Protein AF-A0A3B8WE23-F1 (afdb_monomer)

Foldseek 3Di:
DVVVVCVVVVVVVVVVVCCVPVNCVVVVVVVVVVVVVVVVVCCCLPPVVQVVCCVPVVDRCVVVSVLCCVQQVVQCVVVVDPVSRVVSVVVSCVVVVD

Solvent-accessible surface area (backbone atoms only — not comparable to full-atom values): 5518 Å² total; per-residue (Å²): 115,70,67,68,70,47,39,67,62,54,51,48,53,50,51,53,49,50,43,72,76,54,34,73,62,51,56,52,53,53,49,50,52,51,50,51,52,53,49,50,54,48,43,43,61,71,46,52,51,37,48,55,44,26,74,73,67,73,46,84,34,63,69,58,48,53,50,45,45,69,64,38,48,56,56,31,64,75,63,75,32,75,77,74,32,50,67,50,47,51,56,49,35,57,74,70,73,100

Sequence (98 aa):
RAVIRFAPLGIFGLVANTLADAGIGALLEYGRLLAVIVGCMLFVALVTNPLIVFLHTRQNPYPLVFACLRGSAITAFFTRSSAANIPVNLNLCDRLGL

Radius of gyration: 19.44 Å; Cα contacts (8 Å, |Δi|>4): 38; chains: 1; bounding box: 38×33×48 Å

Secondary structure (DSSP, 8-state):
-HHHHHHHHHHHHHHHHHHHHHHHHHHHHHHHHHHHHHHHHHHIIIIIHHHHHHHHH-S--HHHHHHHIIIIIHHHHHH--HHHHHHHHHHHHHHHT-

Structure (mmCIF, N/CA/C/O backbone):
data_AF-A0A3B8WE23-F1
#
_entry.id   AF-A0A3B8WE23-F1
#
loop_
_atom_site.group_PDB
_atom_site.id
_atom_site.type_symbol
_atom_site.label_atom_id
_atom_site.label_alt_id
_atom_site.label_comp_id
_atom_site.label_asym_id
_atom_site.label_entity_id
_atom_site.label_seq_id
_atom_site.pdbx_PDB_ins_code
_atom_site.Cartn_x
_atom_site.Cartn_y
_atom_site.Cartn_z
_atom_site.occupancy
_atom_site.B_iso_or_equiv
_atom_site.auth_seq_id
_atom_site.auth_comp_id
_atom_site.auth_asym_id
_atom_site.auth_atom_id
_atom_site.pdbx_PDB_model_num
ATOM 1 N N . ARG A 1 1 ? 0.453 -22.815 -17.467 1.00 62.62 1 ARG A N 1
ATOM 2 C CA . ARG A 1 1 ? 1.604 -22.779 -16.519 1.00 62.62 1 ARG A CA 1
ATOM 3 C C . ARG A 1 1 ? 2.957 -22.572 -17.216 1.00 62.62 1 ARG A C 1
ATOM 5 O O . ARG A 1 1 ? 3.750 -21.801 -16.697 1.00 62.62 1 ARG A O 1
ATOM 12 N N . ALA A 1 2 ? 3.218 -23.196 -18.375 1.00 70.25 2 ALA A N 1
ATOM 13 C CA . ALA A 1 2 ? 4.472 -23.019 -19.127 1.00 70.25 2 ALA A CA 1
ATOM 14 C C . ALA A 1 2 ? 4.728 -21.561 -19.562 1.00 70.25 2 ALA A C 1
ATOM 16 O O . ALA A 1 2 ? 5.794 -21.030 -19.285 1.00 70.25 2 ALA A O 1
ATOM 17 N N . VAL A 1 3 ? 3.722 -20.876 -20.117 1.00 74.69 3 VAL A N 1
ATOM 18 C CA . VAL A 1 3 ? 3.829 -19.467 -20.560 1.00 74.69 3 VAL A CA 1
ATOM 19 C C . VAL A 1 3 ? 4.233 -18.516 -19.421 1.00 74.69 3 VAL A C 1
ATOM 21 O O . VAL A 1 3 ? 5.098 -17.667 -19.597 1.00 74.69 3 VAL A O 1
ATOM 24 N N . ILE A 1 4 ? 3.690 -18.714 -18.213 1.00 81.00 4 ILE A N 1
ATOM 25 C CA . ILE A 1 4 ? 3.998 -17.883 -17.030 1.00 81.00 4 ILE A CA 1
ATOM 26 C C . ILE A 1 4 ? 5.460 -18.057 -16.583 1.00 81.00 4 ILE A C 1
ATOM 28 O O . ILE A 1 4 ? 6.064 -17.117 -16.081 1.00 81.00 4 ILE A O 1
ATOM 32 N N . ARG A 1 5 ? 6.064 -19.234 -16.801 1.00 77.44 5 ARG A N 1
ATOM 33 C CA . ARG A 1 5 ? 7.492 -19.461 -16.511 1.00 77.44 5 ARG A CA 1
ATOM 34 C C . ARG A 1 5 ? 8.424 -18.738 -17.483 1.00 77.44 5 ARG A C 1
ATOM 36 O O . ARG A 1 5 ? 9.536 -18.413 -17.087 1.00 77.44 5 ARG A O 1
ATOM 43 N N . PHE A 1 6 ? 7.976 -18.472 -18.710 1.00 83.00 6 PHE A N 1
ATOM 44 C CA . PHE A 1 6 ? 8.728 -17.687 -19.696 1.00 83.00 6 PHE A CA 1
ATOM 45 C C . PHE A 1 6 ? 8.456 -16.178 -19.607 1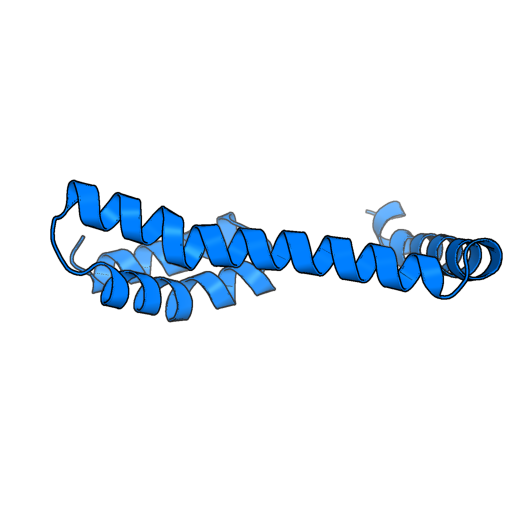.00 83.00 6 PHE A C 1
ATOM 47 O O . PHE A 1 6 ? 9.239 -15.391 -20.133 1.00 83.00 6 PHE A O 1
ATOM 54 N N . ALA A 1 7 ? 7.407 -15.759 -18.889 1.00 83.81 7 ALA A N 1
ATOM 55 C CA . ALA A 1 7 ? 7.111 -14.354 -18.615 1.00 83.81 7 ALA A CA 1
ATOM 56 C C . ALA A 1 7 ? 8.319 -13.518 -18.133 1.00 83.81 7 ALA A C 1
ATOM 58 O O . ALA A 1 7 ? 8.480 -12.423 -18.661 1.00 83.81 7 ALA A O 1
ATOM 59 N N . PRO A 1 8 ? 9.20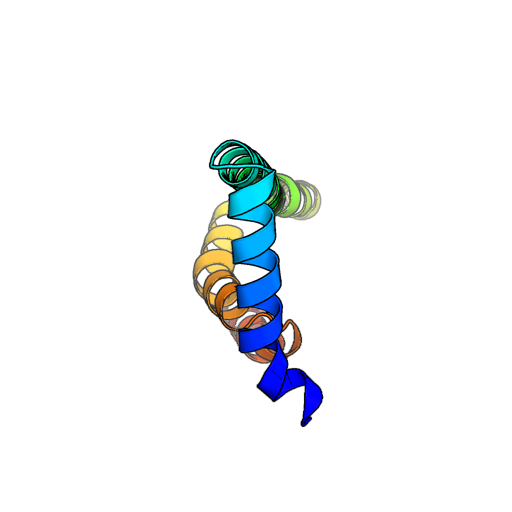3 -13.975 -17.217 1.00 82.88 8 PRO A N 1
ATOM 60 C CA . PRO A 1 8 ? 10.365 -13.178 -16.810 1.00 82.88 8 PRO A CA 1
ATOM 61 C C . PRO A 1 8 ? 11.321 -12.851 -17.967 1.00 82.88 8 PRO A C 1
ATOM 63 O O . PRO A 1 8 ? 11.820 -11.732 -18.034 1.00 82.88 8 PRO A O 1
ATOM 66 N N . LEU A 1 9 ? 11.530 -13.780 -18.907 1.00 86.12 9 LEU A N 1
ATOM 67 C CA . LEU A 1 9 ? 12.363 -13.542 -20.092 1.00 86.12 9 LEU A CA 1
ATOM 68 C C . LEU A 1 9 ? 11.682 -12.576 -21.072 1.00 86.12 9 LEU A C 1
ATOM 70 O O . LEU A 1 9 ? 12.327 -11.670 -21.594 1.00 86.12 9 LEU A O 1
ATOM 74 N N . GLY A 1 10 ? 10.370 -12.729 -21.280 1.00 83.06 10 GLY A N 1
ATOM 75 C CA . GLY A 1 10 ? 9.594 -11.835 -22.145 1.00 83.06 10 GLY A CA 1
ATOM 76 C C . GLY A 1 10 ? 9.509 -10.404 -21.608 1.00 83.06 10 GLY A C 1
ATOM 77 O O . GLY A 1 10 ? 9.722 -9.451 -22.352 1.00 83.06 10 GLY A O 1
ATOM 78 N N . ILE A 1 11 ? 9.260 -10.243 -20.304 1.00 86.50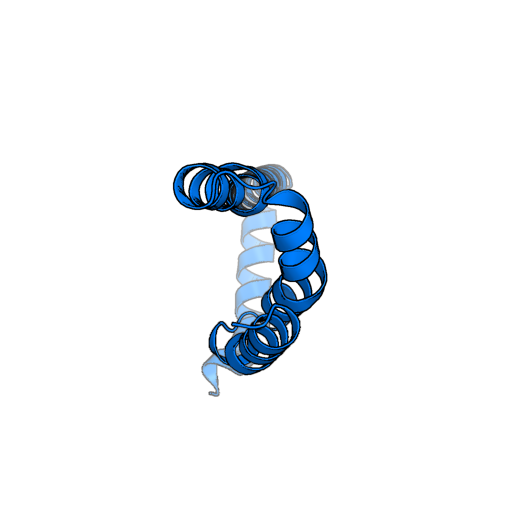 11 ILE A N 1
ATOM 79 C CA . ILE A 1 11 ? 9.210 -8.932 -19.641 1.00 86.50 11 ILE A CA 1
ATOM 80 C C . ILE A 1 11 ? 10.586 -8.265 -19.688 1.00 86.50 11 ILE A C 1
ATOM 82 O O . ILE A 1 11 ? 10.659 -7.073 -19.963 1.00 86.50 11 ILE A O 1
ATOM 86 N N . PHE A 1 12 ? 11.675 -9.014 -19.484 1.00 84.69 12 PHE A N 1
ATOM 87 C CA . PHE A 1 12 ? 13.026 -8.463 -19.599 1.00 84.69 12 PHE A CA 1
ATOM 88 C C . PHE A 1 12 ? 13.310 -7.917 -21.004 1.00 84.69 12 PHE A C 1
ATOM 90 O O . PHE A 1 12 ? 13.792 -6.796 -21.129 1.00 84.69 12 PHE A O 1
ATOM 97 N N . GLY A 1 13 ? 12.956 -8.665 -22.055 1.00 84.81 13 GLY A N 1
ATOM 98 C CA . GLY A 1 13 ? 13.108 -8.209 -23.439 1.00 84.81 13 GLY A CA 1
ATOM 99 C C . GLY A 1 13 ? 12.278 -6.962 -23.755 1.00 84.81 13 GLY A C 1
ATOM 100 O O . GLY A 1 13 ? 12.788 -6.030 -24.372 1.00 84.81 13 GLY A O 1
ATOM 101 N N . LEU A 1 14 ? 11.029 -6.909 -23.278 1.00 83.81 14 LEU A N 1
ATOM 102 C CA . LEU A 1 14 ? 10.167 -5.732 -23.419 1.00 83.81 14 LEU A CA 1
ATOM 103 C C . LEU A 1 14 ? 10.747 -4.517 -22.689 1.00 83.81 14 LEU A C 1
ATOM 105 O O . LEU A 1 14 ? 10.864 -3.454 -23.287 1.00 83.81 14 LEU A O 1
ATOM 109 N N . VAL A 1 15 ? 11.165 -4.676 -21.429 1.00 82.00 15 VAL A N 1
ATOM 110 C CA . VAL A 1 15 ? 11.745 -3.580 -20.641 1.00 82.00 15 VAL A CA 1
ATOM 111 C C . VAL A 1 15 ? 13.042 -3.086 -21.279 1.00 82.00 15 VAL A C 1
ATOM 113 O O . VAL A 1 15 ? 13.191 -1.883 -21.459 1.00 82.00 15 VAL A O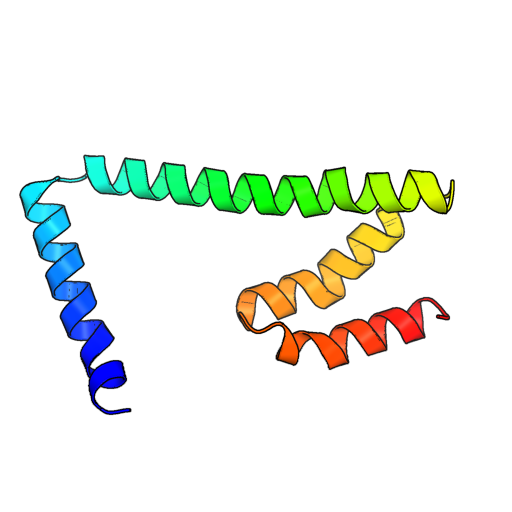 1
ATOM 116 N N . ALA A 1 16 ? 13.946 -3.982 -21.687 1.00 81.81 16 ALA A N 1
ATOM 117 C CA . ALA A 1 16 ? 15.205 -3.618 -22.337 1.00 81.81 16 ALA A CA 1
ATOM 118 C C . ALA A 1 16 ? 14.986 -2.855 -23.652 1.00 81.81 16 ALA A C 1
ATOM 120 O O . ALA A 1 16 ? 15.649 -1.848 -23.885 1.00 81.81 16 ALA A O 1
ATOM 121 N N . ASN A 1 17 ? 14.026 -3.290 -24.473 1.00 79.94 17 ASN A N 1
ATOM 122 C CA . ASN A 1 17 ? 13.663 -2.600 -25.709 1.00 79.94 17 ASN A CA 1
ATOM 123 C C . ASN A 1 17 ? 13.062 -1.212 -25.413 1.00 79.94 17 ASN A C 1
ATOM 125 O O . ASN A 1 17 ? 13.547 -0.212 -25.929 1.00 79.94 17 ASN A O 1
ATOM 129 N N . THR A 1 18 ? 12.114 -1.112 -24.472 1.00 77.56 18 THR A N 1
ATOM 130 C CA . THR A 1 18 ? 11.548 0.191 -24.075 1.00 77.56 18 THR A CA 1
ATOM 131 C C . THR A 1 18 ? 12.587 1.143 -23.480 1.00 77.56 18 THR A C 1
ATOM 133 O O . THR A 1 18 ? 12.490 2.349 -23.680 1.00 77.56 18 THR A O 1
ATOM 136 N N . LEU A 1 19 ? 13.601 0.627 -22.777 1.00 77.50 19 LEU A N 1
ATOM 137 C CA . LEU A 1 19 ? 14.704 1.437 -22.260 1.00 77.50 19 LEU A CA 1
ATOM 138 C C . LEU A 1 19 ? 15.639 1.909 -23.380 1.00 77.50 19 LEU A C 1
ATOM 140 O O . LEU A 1 19 ? 16.185 3.004 -23.279 1.00 77.50 19 LEU A O 1
ATOM 144 N N . ALA A 1 20 ? 15.822 1.094 -24.423 1.00 77.56 20 ALA A N 1
ATOM 145 C CA . ALA A 1 20 ? 16.625 1.435 -25.592 1.00 77.56 20 ALA A CA 1
ATOM 146 C C . ALA A 1 20 ? 15.942 2.497 -26.473 1.00 77.56 20 ALA A C 1
ATOM 148 O O . ALA A 1 20 ? 16.608 3.439 -26.892 1.00 77.56 20 ALA A O 1
ATOM 149 N N . ASP A 1 21 ? 14.627 2.383 -26.689 1.00 73.50 21 ASP A N 1
ATOM 150 C CA . ASP A 1 21 ? 13.861 3.297 -27.549 1.00 73.50 21 ASP A CA 1
ATOM 151 C C . ASP A 1 21 ? 13.438 4.592 -26.833 1.00 73.50 21 ASP A C 1
ATOM 153 O O . ASP A 1 21 ? 13.531 5.678 -27.403 1.00 73.50 21 ASP A O 1
ATOM 157 N N . ALA A 1 22 ? 12.969 4.506 -25.581 1.00 71.62 22 ALA A N 1
ATOM 158 C CA . ALA A 1 22 ? 12.399 5.646 -24.849 1.00 71.62 22 ALA A CA 1
ATOM 159 C C . ALA A 1 22 ? 13.345 6.250 -23.788 1.00 71.62 22 ALA A C 1
ATOM 161 O O . ALA A 1 22 ? 13.056 7.306 -23.216 1.00 71.62 22 ALA A O 1
ATOM 162 N N . GLY A 1 23 ? 14.485 5.605 -23.518 1.00 73.12 23 GLY A N 1
ATOM 163 C CA . GLY A 1 23 ? 15.493 6.079 -22.570 1.00 73.12 23 GLY A CA 1
ATOM 164 C C . GLY A 1 23 ? 15.014 6.151 -21.111 1.00 73.12 23 GLY A C 1
ATOM 165 O O . GLY A 1 23 ? 13.962 5.642 -20.724 1.00 73.12 23 GLY A O 1
ATOM 166 N N . ILE A 1 24 ? 15.799 6.831 -20.266 1.00 73.69 24 ILE A N 1
ATOM 167 C CA . ILE A 1 24 ? 15.522 7.000 -18.822 1.00 73.69 24 ILE A CA 1
ATOM 168 C C . ILE A 1 24 ? 14.232 7.813 -18.572 1.00 73.69 24 ILE A C 1
ATOM 170 O O . ILE A 1 24 ? 13.619 7.694 -17.510 1.00 73.69 24 ILE A O 1
ATOM 174 N N . GLY A 1 25 ? 13.771 8.596 -19.555 1.00 72.44 25 GLY A N 1
ATOM 175 C CA . GLY A 1 25 ? 12.533 9.378 -19.466 1.00 72.44 25 GLY A CA 1
ATOM 176 C C . GLY A 1 25 ? 11.286 8.517 -19.238 1.00 72.44 25 GLY A C 1
ATOM 177 O O . GLY A 1 25 ? 10.449 8.865 -18.407 1.00 72.44 25 GLY A O 1
ATOM 178 N N . ALA A 1 26 ? 11.203 7.345 -19.875 1.00 74.06 26 ALA A N 1
ATOM 179 C CA . ALA A 1 26 ? 10.106 6.404 -19.642 1.00 74.06 26 ALA A CA 1
ATOM 180 C C . ALA A 1 26 ? 10.087 5.882 -18.197 1.00 74.06 26 ALA A C 1
ATOM 182 O O . ALA A 1 26 ? 9.025 5.719 -17.599 1.00 74.06 26 ALA A O 1
ATOM 183 N N . LEU A 1 27 ? 11.262 5.676 -17.595 1.00 76.56 27 LEU A N 1
ATOM 184 C CA . LEU A 1 27 ? 11.373 5.239 -16.203 1.00 76.56 27 LEU A CA 1
ATOM 185 C C . LEU A 1 27 ? 10.811 6.293 -15.234 1.00 76.56 27 LEU A C 1
ATOM 187 O O . LEU A 1 27 ? 10.188 5.941 -14.230 1.00 76.56 27 LEU A O 1
ATOM 191 N N . LEU A 1 28 ? 10.981 7.579 -15.559 1.00 81.06 28 LEU A N 1
ATOM 192 C CA . LEU A 1 28 ? 10.411 8.686 -14.793 1.00 81.06 28 LEU A CA 1
ATOM 193 C C . LEU A 1 28 ? 8.876 8.707 -14.882 1.00 81.06 28 LEU A C 1
ATOM 195 O O . LEU A 1 28 ? 8.210 8.896 -13.863 1.00 81.06 28 LEU A O 1
ATOM 199 N N . GLU A 1 29 ? 8.302 8.463 -16.064 1.00 80.69 29 GLU A N 1
ATOM 200 C CA . GLU A 1 29 ? 6.845 8.350 -16.217 1.00 80.69 29 GLU A CA 1
ATOM 201 C C . GLU A 1 29 ? 6.268 7.162 -15.442 1.00 80.69 29 GLU A C 1
ATOM 203 O O . GLU A 1 29 ? 5.274 7.323 -14.729 1.00 80.69 29 GLU A O 1
ATOM 208 N N . TYR A 1 30 ? 6.921 5.996 -15.494 1.00 83.88 30 TYR A N 1
ATOM 209 C CA . TYR A 1 30 ? 6.544 4.848 -14.664 1.00 83.88 30 TYR A CA 1
ATOM 210 C C . TYR A 1 30 ? 6.620 5.176 -13.170 1.00 83.88 30 TYR A C 1
ATOM 212 O O . TYR A 1 30 ? 5.713 4.825 -12.414 1.00 83.88 30 TYR A O 1
ATOM 220 N N . GLY A 1 31 ? 7.661 5.898 -12.746 1.00 85.75 31 GLY A N 1
ATOM 221 C CA . GLY A 1 31 ? 7.793 6.395 -11.378 1.00 85.75 31 GLY A CA 1
ATOM 222 C C . GLY A 1 31 ? 6.636 7.310 -10.974 1.00 85.75 31 GLY A C 1
ATOM 223 O O . GLY A 1 31 ? 6.073 7.145 -9.891 1.00 85.75 31 GLY A O 1
ATOM 224 N N . ARG A 1 32 ? 6.212 8.223 -11.858 1.00 88.19 32 ARG A N 1
ATOM 225 C CA . ARG A 1 32 ? 5.052 9.096 -11.620 1.00 88.19 32 ARG A CA 1
ATOM 226 C C . ARG A 1 32 ? 3.762 8.292 -11.489 1.00 88.19 32 ARG A C 1
ATOM 228 O O . ARG A 1 32 ? 2.974 8.553 -10.586 1.00 88.19 32 ARG A O 1
ATOM 235 N N . LEU A 1 33 ? 3.557 7.305 -12.356 1.00 89.12 33 LEU A N 1
ATOM 236 C CA . LEU A 1 33 ? 2.402 6.410 -12.303 1.00 89.12 33 LEU A CA 1
ATOM 237 C C . LEU A 1 33 ? 2.350 5.644 -10.976 1.00 89.12 33 LEU A C 1
ATOM 239 O O . LEU A 1 33 ? 1.318 5.641 -10.305 1.00 89.12 33 LEU A O 1
ATOM 243 N N . LEU A 1 34 ? 3.476 5.066 -10.553 1.00 89.25 34 LEU A N 1
ATOM 244 C CA . LEU A 1 34 ? 3.595 4.397 -9.258 1.00 89.25 34 LEU A CA 1
ATOM 245 C C . LEU A 1 34 ? 3.311 5.351 -8.095 1.00 89.25 34 LEU A C 1
ATOM 247 O O . LEU A 1 34 ? 2.559 4.994 -7.190 1.00 89.25 34 LEU A O 1
ATOM 251 N N . ALA A 1 35 ? 3.853 6.568 -8.135 1.00 90.00 35 ALA A N 1
ATOM 252 C CA . ALA A 1 35 ? 3.615 7.576 -7.108 1.00 90.00 35 ALA A CA 1
ATOM 253 C C . ALA A 1 35 ? 2.129 7.956 -7.005 1.00 90.00 35 ALA A C 1
ATOM 255 O O . ALA A 1 35 ? 1.603 8.053 -5.899 1.00 90.00 35 ALA A O 1
ATOM 256 N N . VAL A 1 36 ? 1.430 8.107 -8.135 1.00 93.88 36 VAL A N 1
ATOM 257 C CA . VAL A 1 36 ? -0.016 8.385 -8.160 1.00 93.88 36 VAL A CA 1
ATOM 258 C C . VAL A 1 36 ? -0.811 7.217 -7.579 1.00 93.88 36 VAL A C 1
ATOM 260 O O . VAL A 1 36 ? -1.711 7.437 -6.771 1.00 93.88 36 VAL A O 1
ATOM 263 N N . ILE A 1 37 ? -0.472 5.978 -7.943 1.00 90.44 37 ILE A N 1
ATOM 264 C CA . ILE A 1 37 ? -1.159 4.781 -7.437 1.00 90.44 37 ILE A CA 1
ATOM 265 C C . ILE A 1 37 ? -0.980 4.661 -5.922 1.00 90.44 37 ILE A C 1
ATOM 267 O O . ILE A 1 37 ? -1.965 4.537 -5.194 1.00 90.44 37 ILE A O 1
ATOM 271 N N . VAL A 1 38 ? 0.261 4.740 -5.436 1.00 89.19 38 VAL A N 1
ATOM 272 C CA . VAL A 1 38 ? 0.563 4.657 -4.000 1.00 89.19 38 VAL A CA 1
ATOM 273 C C . VAL A 1 38 ? -0.066 5.831 -3.249 1.00 89.19 38 VAL A C 1
ATOM 275 O O . VAL A 1 38 ? -0.667 5.629 -2.196 1.00 89.19 38 VA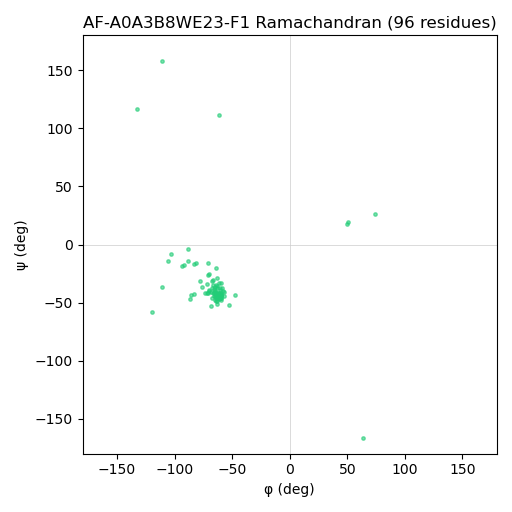L A O 1
ATOM 278 N N . GLY A 1 39 ? -0.000 7.041 -3.807 1.00 91.75 39 GLY A N 1
ATOM 279 C CA . GLY A 1 39 ? -0.634 8.229 -3.238 1.00 91.75 39 GLY A CA 1
ATOM 280 C C . GLY A 1 39 ? -2.150 8.079 -3.112 1.00 91.75 39 GLY A C 1
ATOM 281 O O . GLY A 1 39 ? -2.708 8.375 -2.059 1.00 91.75 39 GLY A O 1
ATOM 282 N N . CYS A 1 40 ? -2.813 7.542 -4.137 1.00 89.31 40 CYS A N 1
ATOM 283 C CA . CYS A 1 40 ? -4.246 7.261 -4.108 1.00 89.31 40 CYS A CA 1
ATOM 284 C C . CYS A 1 40 ? -4.595 6.198 -3.053 1.00 89.31 40 CYS A C 1
ATOM 286 O O . CYS A 1 40 ? -5.519 6.392 -2.264 1.00 89.31 40 CYS A O 1
ATOM 288 N N . MET A 1 41 ? -3.816 5.113 -2.966 1.00 85.56 41 MET A N 1
ATOM 289 C CA . MET A 1 41 ? -4.006 4.077 -1.942 1.00 85.56 41 MET A CA 1
ATOM 290 C C . MET A 1 41 ? -3.877 4.642 -0.521 1.00 85.56 41 MET A C 1
ATOM 292 O O . MET A 1 41 ? -4.704 4.335 0.338 1.00 85.56 41 MET A O 1
ATOM 296 N N . LEU A 1 42 ? -2.879 5.497 -0.277 1.00 86.00 42 LEU A N 1
ATOM 297 C CA . LEU A 1 42 ? -2.695 6.169 1.010 1.00 86.00 42 LEU A CA 1
ATOM 298 C C . LEU A 1 42 ? -3.831 7.147 1.311 1.00 86.00 42 LEU A C 1
ATOM 300 O O . LEU A 1 42 ? -4.325 7.172 2.436 1.00 86.00 42 LEU A O 1
ATOM 304 N N . PHE A 1 43 ? -4.277 7.916 0.318 1.00 88.06 43 PHE A N 1
ATOM 305 C CA . PHE A 1 43 ? -5.383 8.855 0.478 1.00 88.06 43 PHE A CA 1
ATOM 306 C C . PHE A 1 43 ? -6.682 8.137 0.858 1.00 88.06 43 PHE A C 1
ATOM 308 O O . PHE A 1 43 ? -7.346 8.516 1.820 1.00 88.06 43 PHE A O 1
ATOM 315 N N . VAL A 1 44 ? -7.017 7.043 0.173 1.00 85.06 44 VAL A N 1
ATOM 316 C CA . VAL A 1 44 ? -8.204 6.247 0.509 1.00 85.06 44 VAL A CA 1
ATOM 317 C C . VAL A 1 44 ? -8.078 5.642 1.910 1.00 85.06 44 VAL A C 1
ATOM 319 O O . VAL A 1 44 ? -9.018 5.721 2.702 1.00 85.06 44 VAL A O 1
ATOM 322 N N . ALA A 1 45 ? -6.911 5.088 2.250 1.00 80.81 45 ALA A N 1
ATOM 323 C CA . ALA A 1 45 ? -6.688 4.443 3.540 1.00 80.81 45 ALA A CA 1
ATOM 324 C C . ALA A 1 45 ? -6.708 5.418 4.731 1.00 80.81 45 ALA A C 1
ATOM 326 O O . ALA A 1 45 ? -7.206 5.056 5.795 1.00 80.81 45 ALA A O 1
ATOM 327 N N . LEU A 1 46 ? -6.172 6.632 4.566 1.00 80.75 46 LEU A N 1
ATOM 328 C CA . LEU A 1 46 ? -5.953 7.597 5.652 1.00 80.75 46 LEU A CA 1
ATOM 329 C C . LEU A 1 46 ? -6.932 8.775 5.662 1.00 80.75 46 LE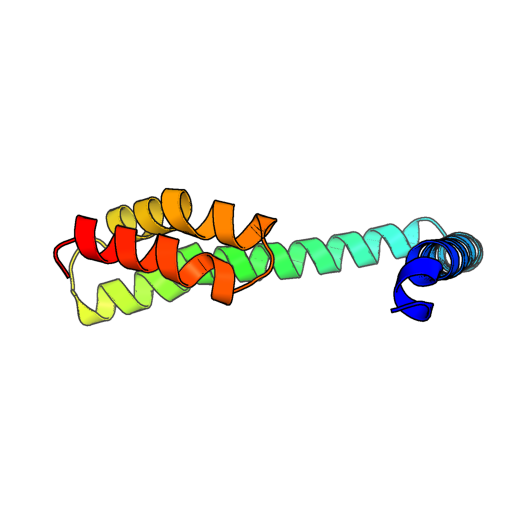U A C 1
ATOM 331 O O . LEU A 1 46 ? -7.000 9.483 6.663 1.00 80.75 46 LEU A O 1
ATOM 335 N N . VAL A 1 47 ? -7.685 9.000 4.585 1.00 83.56 47 VAL A N 1
ATOM 336 C CA . VAL A 1 47 ? -8.653 10.103 4.490 1.00 83.56 47 VAL A CA 1
ATOM 337 C C . VAL A 1 47 ? -10.054 9.560 4.269 1.00 83.56 47 VAL A C 1
ATOM 339 O O . VAL A 1 47 ? -10.928 9.783 5.100 1.00 83.56 47 VAL A O 1
ATOM 342 N N . THR A 1 48 ? -10.279 8.795 3.199 1.00 85.19 48 THR A N 1
ATOM 343 C CA . THR A 1 48 ? -11.630 8.339 2.838 1.00 85.19 48 THR A CA 1
ATOM 344 C C . THR A 1 48 ? -12.198 7.336 3.844 1.00 85.19 48 THR A C 1
ATOM 346 O O . THR A 1 48 ? -13.281 7.563 4.381 1.00 85.19 48 THR A O 1
ATOM 349 N N . ASN A 1 49 ? -11.471 6.258 4.154 1.00 81.94 49 ASN A N 1
ATOM 350 C CA . ASN A 1 49 ? -11.946 5.227 5.084 1.00 81.94 49 ASN A CA 1
ATOM 351 C C . ASN A 1 49 ? -12.193 5.775 6.504 1.00 81.94 49 ASN A C 1
ATOM 353 O O . ASN A 1 49 ? -13.267 5.520 7.052 1.00 81.94 49 ASN A O 1
ATOM 357 N N . PRO A 1 50 ? -11.280 6.566 7.104 1.00 78.25 50 PRO A N 1
ATOM 358 C CA . PRO A 1 50 ? -11.518 7.155 8.419 1.00 78.25 50 PRO A CA 1
ATOM 359 C C . PRO A 1 50 ? -12.674 8.156 8.410 1.00 78.25 50 PRO A C 1
ATOM 361 O O . PRO A 1 50 ? -13.432 8.197 9.373 1.00 78.25 50 PRO A O 1
ATOM 364 N N . LEU A 1 51 ? -12.845 8.932 7.331 1.00 83.00 51 LEU A N 1
ATOM 365 C CA . LEU A 1 51 ? -13.948 9.887 7.202 1.00 83.00 51 LEU A CA 1
ATOM 366 C C . LEU A 1 51 ? -15.307 9.177 7.198 1.00 83.00 51 LEU A C 1
ATOM 368 O O . LEU A 1 51 ? -16.210 9.599 7.914 1.00 83.00 51 LEU A O 1
ATOM 372 N N . ILE A 1 52 ? -15.442 8.078 6.451 1.00 81.94 52 ILE A N 1
ATOM 373 C CA . ILE A 1 52 ? -16.676 7.275 6.417 1.00 81.94 52 ILE A CA 1
ATOM 374 C C . ILE A 1 52 ? -16.997 6.722 7.812 1.00 81.94 52 ILE A C 1
ATOM 376 O O . ILE A 1 52 ? -18.131 6.838 8.280 1.00 81.94 52 ILE A O 1
ATOM 380 N N . VAL A 1 53 ? -15.995 6.172 8.506 1.00 79.81 53 VAL A N 1
ATOM 381 C CA . VAL A 1 53 ? -16.164 5.649 9.872 1.00 79.81 53 VAL A CA 1
ATOM 382 C C . VAL A 1 53 ? -16.518 6.771 10.851 1.00 79.81 53 VAL A C 1
ATOM 384 O O . VAL A 1 53 ? -17.403 6.601 11.684 1.00 79.81 53 VAL A O 1
ATOM 387 N N . PHE A 1 54 ? -15.889 7.942 10.740 1.00 78.06 54 PHE A N 1
ATOM 388 C CA . PHE A 1 54 ? -16.197 9.087 11.596 1.00 78.06 54 PHE A CA 1
ATOM 389 C C . PHE A 1 54 ? -17.626 9.599 11.393 1.00 78.06 54 PHE A C 1
ATOM 391 O O . PHE A 1 54 ? -18.311 9.901 12.369 1.00 78.06 54 PHE A O 1
ATOM 398 N N . LEU A 1 55 ? -18.099 9.664 10.145 1.00 80.75 55 LEU A N 1
ATOM 399 C CA . LEU A 1 55 ? -19.457 10.110 9.826 1.00 80.75 55 LEU A CA 1
ATOM 400 C C . LEU A 1 55 ? -20.527 9.177 10.412 1.00 80.75 55 LEU A C 1
ATOM 402 O O . LEU A 1 55 ? -21.553 9.665 10.885 1.00 80.75 55 LEU A O 1
ATOM 406 N N . HIS A 1 56 ? -20.283 7.863 10.422 1.00 77.06 56 HIS A N 1
ATOM 407 C CA . HIS A 1 56 ? -21.235 6.883 10.951 1.00 77.06 56 HIS A CA 1
ATOM 408 C C . HIS A 1 56 ? -21.128 6.661 12.461 1.00 77.06 56 HIS A C 1
ATOM 410 O O . HIS A 1 56 ? -22.151 6.606 13.141 1.00 77.06 56 HIS A O 1
ATOM 416 N N . THR A 1 57 ? -19.916 6.554 13.002 1.00 76.81 57 THR A N 1
ATOM 417 C CA . THR A 1 57 ? -19.702 6.177 14.407 1.00 76.81 57 THR A CA 1
ATOM 418 C C . THR A 1 57 ? -19.575 7.402 15.320 1.00 76.81 57 THR A C 1
ATOM 420 O O . THR A 1 57 ? -19.727 7.273 16.531 1.00 76.81 57 THR A O 1
ATOM 423 N N . ARG A 1 58 ? -19.295 8.601 14.774 1.00 73.19 58 ARG A N 1
ATOM 424 C CA . ARG A 1 58 ? -18.983 9.850 15.514 1.00 73.19 58 ARG A CA 1
ATOM 425 C C . ARG A 1 58 ? -17.904 9.707 16.598 1.00 73.19 58 ARG A C 1
ATOM 427 O O . ARG A 1 58 ? -17.763 10.564 17.466 1.00 73.19 58 ARG A O 1
ATOM 434 N N . GLN A 1 59 ? -17.126 8.635 16.539 1.00 67.25 59 GLN A N 1
ATOM 435 C CA . GLN A 1 59 ? -16.009 8.340 17.428 1.00 67.25 59 GLN A CA 1
ATOM 436 C C . GLN A 1 59 ? -14.703 8.455 16.650 1.00 67.25 59 GLN A C 1
ATOM 438 O O . GLN A 1 59 ? -14.696 8.357 15.425 1.00 67.25 59 GLN A O 1
ATOM 443 N N . ASN A 1 60 ? -13.596 8.666 17.361 1.00 71.44 60 ASN A N 1
ATOM 444 C CA . ASN A 1 60 ? -12.281 8.838 16.755 1.00 71.44 60 ASN A CA 1
ATOM 445 C C . ASN A 1 60 ? -11.868 7.571 15.956 1.00 71.44 60 ASN A C 1
ATOM 447 O O . ASN A 1 60 ? -11.600 6.541 16.576 1.00 71.44 60 ASN A O 1
ATOM 451 N N . PRO A 1 61 ? -11.791 7.622 14.608 1.00 69.56 61 PRO A N 1
ATOM 452 C CA . PRO A 1 61 ? -11.544 6.455 13.753 1.00 69.56 61 PRO A CA 1
ATOM 453 C C . PRO A 1 61 ? -10.051 6.115 13.629 1.00 69.56 61 PRO A C 1
ATOM 455 O O . PRO A 1 61 ? -9.695 5.016 13.208 1.00 69.56 61 PRO A O 1
ATOM 458 N N . TYR A 1 62 ? -9.161 7.047 13.984 1.00 69.50 62 TYR A N 1
ATOM 459 C CA . TYR A 1 62 ? -7.715 6.888 13.851 1.00 69.50 62 TYR A CA 1
ATOM 460 C C . TYR A 1 62 ? -7.140 5.666 14.590 1.00 69.50 62 TYR A C 1
ATOM 462 O O . TYR A 1 62 ? -6.356 4.949 13.966 1.00 69.50 62 TYR A O 1
ATOM 470 N N . PRO A 1 63 ? -7.512 5.340 15.847 1.00 69.31 63 PRO A N 1
ATOM 471 C CA . PRO A 1 63 ? -7.033 4.118 16.503 1.00 69.31 63 PRO A CA 1
ATOM 472 C C . PRO A 1 63 ? -7.403 2.835 15.741 1.00 69.31 63 PRO A C 1
ATOM 474 O O . PRO A 1 63 ? -6.575 1.929 15.640 1.00 69.31 63 PRO A O 1
ATOM 477 N N . LEU A 1 64 ? -8.597 2.781 15.140 1.00 67.12 64 LEU A N 1
ATOM 478 C CA . LEU A 1 64 ? -9.040 1.651 14.319 1.00 67.12 64 LEU A CA 1
ATOM 479 C C . LEU A 1 64 ? -8.218 1.551 13.030 1.00 67.12 64 LEU A C 1
ATOM 481 O O . LEU A 1 64 ? -7.727 0.489 12.667 1.00 67.12 64 LEU A O 1
ATOM 485 N N . VAL A 1 65 ? -8.017 2.684 12.361 1.00 71.31 65 VAL A N 1
ATOM 486 C CA . VAL A 1 65 ? -7.278 2.776 11.097 1.00 71.31 65 VAL A CA 1
ATOM 487 C C . VAL A 1 65 ? -5.825 2.357 11.296 1.00 71.31 65 VAL A C 1
ATOM 489 O O . VAL A 1 65 ? -5.320 1.558 10.513 1.00 71.31 65 VAL A O 1
ATOM 492 N N . PHE A 1 66 ? -5.173 2.795 12.377 1.00 71.06 66 PHE A N 1
ATOM 493 C CA . PHE A 1 66 ? -3.818 2.353 12.716 1.00 71.06 66 PHE A CA 1
ATOM 494 C C . PHE A 1 66 ? -3.749 0.862 13.071 1.00 71.06 66 PHE A C 1
ATOM 496 O O . PHE A 1 66 ? -2.796 0.194 12.664 1.00 71.06 66 PHE A O 1
ATOM 503 N N . ALA A 1 67 ? -4.746 0.317 13.775 1.00 69.94 67 ALA A N 1
ATOM 504 C CA . ALA A 1 67 ? -4.820 -1.118 14.055 1.00 69.94 67 ALA A CA 1
ATOM 505 C C . ALA A 1 67 ? -4.974 -1.943 12.761 1.00 69.94 67 ALA A C 1
ATOM 507 O O . ALA A 1 67 ? -4.215 -2.891 12.543 1.00 69.94 67 ALA A O 1
ATOM 508 N N . CYS A 1 68 ? -5.872 -1.533 11.861 1.00 70.06 68 CYS A N 1
ATOM 509 C CA . CYS A 1 68 ? -6.075 -2.155 10.550 1.00 70.06 68 CYS A CA 1
ATOM 510 C C . CYS A 1 68 ? -4.827 -2.050 9.661 1.00 70.06 68 CYS A C 1
ATOM 512 O O . CYS A 1 68 ? -4.422 -3.035 9.039 1.00 70.06 68 CYS A O 1
ATOM 514 N N . LEU A 1 69 ? -4.179 -0.879 9.622 1.00 71.50 69 LEU A N 1
ATOM 515 C CA . LEU A 1 69 ? -2.946 -0.673 8.860 1.00 71.50 69 LEU A CA 1
ATOM 516 C C . LEU A 1 69 ? -1.815 -1.579 9.357 1.00 71.50 69 LEU A C 1
ATOM 518 O O . LEU A 1 69 ? -1.097 -2.167 8.550 1.00 71.50 69 LEU A O 1
ATOM 522 N N . ARG A 1 70 ? -1.670 -1.725 10.677 1.00 67.12 70 ARG A N 1
ATOM 523 C CA . ARG A 1 70 ? -0.586 -2.512 11.273 1.00 67.12 70 ARG A CA 1
ATOM 524 C C . ARG A 1 70 ? -0.819 -4.021 11.166 1.00 67.12 70 ARG A C 1
ATOM 526 O O . ARG A 1 70 ? 0.142 -4.755 10.961 1.00 67.12 70 ARG A O 1
ATOM 533 N N . GLY A 1 71 ? -2.065 -4.477 11.300 1.00 66.06 71 GLY A N 1
ATOM 534 C CA . GLY A 1 71 ? -2.411 -5.901 11.267 1.00 66.06 71 GLY A CA 1
ATOM 535 C C . GLY A 1 71 ? -2.650 -6.456 9.861 1.00 66.06 71 GLY A C 1
ATOM 536 O O . GLY A 1 71 ? -2.121 -7.510 9.513 1.00 66.06 71 GLY A O 1
ATOM 537 N N . SER A 1 72 ? -3.427 -5.743 9.042 1.00 68.81 72 SER A N 1
ATOM 538 C CA . SER A 1 72 ? -3.978 -6.259 7.782 1.00 68.81 72 SER A CA 1
ATOM 539 C C . SER A 1 72 ? -3.368 -5.610 6.536 1.00 68.81 72 SER A C 1
ATOM 541 O O . SER A 1 72 ? -3.128 -6.295 5.545 1.00 68.81 72 SER A O 1
ATOM 543 N N . ALA A 1 73 ? -3.053 -4.310 6.559 1.00 69.44 73 ALA A N 1
ATOM 544 C CA . ALA A 1 73 ? -2.572 -3.647 5.342 1.00 69.44 73 ALA A CA 1
ATOM 545 C C . ALA A 1 73 ? -1.183 -4.140 4.907 1.00 69.44 73 ALA A C 1
ATOM 547 O O . ALA A 1 73 ? -0.961 -4.375 3.720 1.00 69.44 73 ALA A O 1
ATOM 548 N N . ILE A 1 74 ? -0.261 -4.352 5.854 1.00 70.31 74 ILE A N 1
ATOM 549 C CA . ILE A 1 74 ? 1.090 -4.852 5.546 1.00 70.31 74 ILE A CA 1
ATOM 550 C C . ILE A 1 74 ? 1.014 -6.269 4.962 1.00 70.31 74 ILE A C 1
ATOM 552 O O . ILE A 1 74 ? 1.590 -6.548 3.911 1.00 70.31 74 ILE A O 1
ATOM 556 N N . THR A 1 75 ? 0.267 -7.163 5.607 1.00 71.00 75 THR A N 1
ATOM 557 C CA . THR A 1 75 ? 0.109 -8.556 5.167 1.00 71.00 75 THR A CA 1
ATOM 558 C C . THR A 1 75 ? -0.579 -8.644 3.805 1.00 71.00 75 THR A C 1
ATOM 560 O O . THR A 1 75 ? -0.078 -9.354 2.930 1.00 71.00 75 THR A O 1
ATOM 563 N N . ALA A 1 76 ? -1.644 -7.873 3.569 1.00 71.88 76 ALA A N 1
ATOM 564 C CA . ALA A 1 76 ? -2.349 -7.812 2.287 1.00 71.88 76 ALA A CA 1
ATOM 565 C C . ALA A 1 76 ? -1.487 -7.245 1.145 1.00 71.88 76 ALA A C 1
ATOM 567 O O . ALA A 1 76 ? -1.535 -7.749 0.020 1.00 71.88 76 ALA A O 1
ATOM 568 N N . PHE A 1 77 ? -0.667 -6.228 1.426 1.00 72.12 77 PHE A N 1
ATOM 569 C CA . PHE A 1 77 ? 0.204 -5.615 0.425 1.00 72.12 77 PHE A CA 1
ATOM 570 C C . PHE A 1 77 ? 1.245 -6.607 -0.110 1.00 72.12 77 PHE A C 1
ATOM 572 O O . PHE A 1 77 ? 1.439 -6.718 -1.322 1.00 72.12 77 PHE A O 1
ATOM 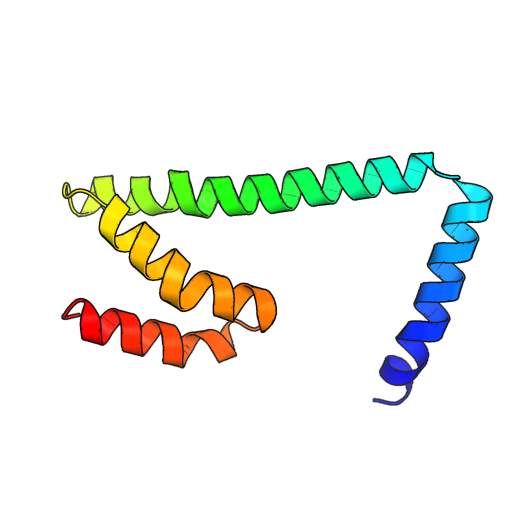579 N N . PHE A 1 78 ? 1.872 -7.384 0.779 1.00 69.62 78 PHE A N 1
ATOM 580 C CA . PHE A 1 78 ? 2.880 -8.369 0.380 1.00 69.62 78 PHE A CA 1
ATOM 581 C C . PHE A 1 78 ? 2.285 -9.648 -0.213 1.00 69.62 78 PHE A C 1
ATOM 583 O O . PHE A 1 78 ? 2.889 -10.239 -1.107 1.00 69.62 78 PHE A O 1
ATOM 590 N N . THR A 1 79 ? 1.097 -10.068 0.228 1.00 72.31 79 THR A N 1
ATOM 591 C CA . THR A 1 79 ? 0.443 -11.269 -0.324 1.00 72.31 79 THR A CA 1
ATOM 592 C C . THR A 1 79 ? -0.301 -11.016 -1.634 1.00 72.31 79 THR A C 1
ATOM 594 O O . THR A 1 79 ? -0.607 -11.982 -2.334 1.00 72.31 79 THR A O 1
ATOM 597 N N . ARG A 1 80 ? -0.584 -9.753 -2.001 1.00 69.38 80 ARG A N 1
ATOM 598 C CA . ARG A 1 80 ? -1.315 -9.350 -3.226 1.00 69.38 80 ARG A CA 1
ATOM 599 C C . ARG A 1 80 ? -2.647 -10.087 -3.441 1.00 69.38 80 ARG A C 1
ATOM 601 O O . ARG A 1 80 ? -3.161 -10.128 -4.556 1.00 69.38 80 ARG A O 1
ATOM 608 N N . SER A 1 81 ? -3.212 -10.676 -2.388 1.00 67.62 81 SER A N 1
ATOM 609 C CA . SER A 1 81 ? -4.410 -11.506 -2.454 1.00 67.62 81 SER A CA 1
ATOM 610 C C . SER A 1 81 ? -5.380 -11.097 -1.358 1.00 67.62 81 SER A C 1
ATOM 612 O O . SER A 1 81 ? -5.099 -11.254 -0.172 1.00 67.62 81 SER A O 1
ATOM 614 N N . SER A 1 82 ? -6.553 -10.607 -1.762 1.00 62.22 82 SER A N 1
ATOM 615 C CA . SER A 1 82 ? -7.649 -10.288 -0.841 1.00 62.22 82 SER A CA 1
ATOM 616 C C . SER A 1 82 ? -8.102 -11.524 -0.044 1.00 62.22 82 SER A C 1
ATOM 618 O O . SER A 1 82 ? -8.408 -11.414 1.140 1.00 62.22 82 SER A O 1
ATOM 620 N N . ALA A 1 83 ? -8.029 -12.723 -0.641 1.00 57.38 83 ALA A N 1
ATOM 621 C CA . ALA A 1 83 ? -8.383 -13.981 0.021 1.00 57.38 83 ALA A CA 1
ATOM 622 C C . ALA A 1 83 ? -7.411 -14.364 1.152 1.00 57.38 83 ALA A C 1
ATOM 624 O O . ALA A 1 83 ? -7.832 -14.931 2.157 1.00 57.38 83 ALA A O 1
ATOM 625 N N . ALA A 1 84 ? -6.128 -14.002 1.032 1.00 59.25 84 ALA A N 1
ATOM 626 C CA . ALA A 1 84 ? -5.146 -14.204 2.102 1.00 59.25 84 ALA A CA 1
ATOM 627 C C . ALA A 1 84 ? -5.379 -13.264 3.300 1.00 59.25 84 ALA A C 1
ATOM 629 O O . ALA A 1 84 ? -4.864 -13.509 4.389 1.00 59.25 84 ALA A O 1
ATOM 630 N N . ASN A 1 85 ? -6.174 -12.208 3.111 1.00 63.31 85 ASN A N 1
ATOM 631 C CA . ASN A 1 85 ? -6.442 -11.194 4.121 1.00 63.31 85 ASN A CA 1
ATOM 632 C C . ASN A 1 85 ? -7.690 -11.486 4.974 1.00 63.31 85 ASN A C 1
ATOM 634 O O . ASN A 1 85 ? -7.820 -10.932 6.059 1.00 63.31 85 ASN A O 1
ATOM 638 N N . ILE A 1 86 ? -8.585 -12.376 4.529 1.00 68.50 86 ILE A N 1
ATOM 639 C CA . ILE A 1 86 ? -9.781 -12.798 5.283 1.00 68.50 86 ILE A CA 1
ATOM 640 C C . ILE A 1 86 ? -9.444 -13.276 6.713 1.00 68.50 86 ILE A C 1
ATOM 642 O O . ILE A 1 86 ? -10.032 -12.737 7.648 1.00 68.50 86 ILE A O 1
ATOM 646 N N . PRO A 1 87 ? -8.496 -14.212 6.942 1.00 64.38 87 PRO A N 1
ATOM 647 C CA . PRO A 1 87 ? -8.200 -14.693 8.298 1.00 64.38 87 PRO A CA 1
ATOM 648 C C . PRO A 1 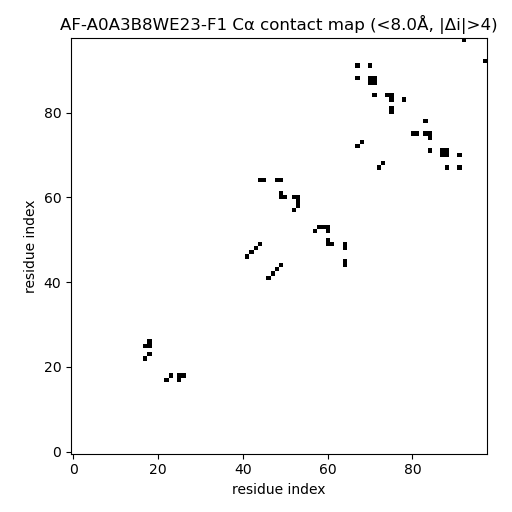87 ? -7.587 -13.612 9.197 1.00 64.38 87 PRO A C 1
ATOM 650 O O . PRO A 1 87 ? -7.866 -13.565 10.392 1.00 64.38 87 PRO A O 1
ATOM 653 N N . VAL A 1 88 ? -6.776 -12.720 8.625 1.00 68.38 88 VAL A N 1
ATOM 654 C CA . VAL A 1 88 ? -6.161 -11.604 9.356 1.00 68.38 88 VAL A CA 1
ATOM 655 C C . VAL A 1 88 ? -7.219 -10.573 9.745 1.00 68.38 88 VAL A C 1
ATOM 657 O O . VAL A 1 88 ? -7.194 -10.064 10.862 1.00 68.38 88 VAL A O 1
ATOM 660 N N . ASN A 1 89 ? -8.169 -10.297 8.848 1.00 72.69 89 ASN A N 1
ATOM 661 C CA . ASN A 1 89 ? -9.244 -9.346 9.097 1.00 72.69 89 ASN A CA 1
ATOM 662 C C . ASN A 1 89 ? -10.252 -9.877 10.130 1.00 72.69 89 ASN A C 1
ATOM 664 O O . ASN A 1 89 ? -10.664 -9.127 11.006 1.00 72.69 89 ASN A O 1
ATOM 668 N N . LEU A 1 90 ? -10.581 -11.174 10.088 1.00 76.31 90 LEU A N 1
ATOM 669 C CA . LEU A 1 90 ? -11.430 -11.825 11.096 1.00 76.31 90 LEU A CA 1
ATOM 670 C C . LEU A 1 90 ? -10.802 -11.758 12.495 1.00 76.31 90 LEU A C 1
ATOM 672 O O . LEU A 1 90 ? -11.462 -11.345 13.439 1.00 76.31 90 LEU A O 1
ATOM 676 N N . ASN A 1 91 ? -9.499 -12.040 12.616 1.00 73.56 91 ASN A N 1
ATOM 677 C CA . ASN A 1 91 ? -8.791 -11.916 13.896 1.00 73.56 91 ASN A CA 1
ATOM 678 C C . ASN A 1 91 ? -8.761 -10.466 14.418 1.00 73.56 91 ASN A C 1
ATOM 680 O O . ASN A 1 91 ? -8.678 -10.228 15.623 1.00 73.56 91 ASN A O 1
ATOM 684 N N . LEU A 1 92 ? -8.794 -9.484 13.510 1.00 69.69 92 LEU A N 1
ATOM 685 C CA . LEU A 1 92 ? -8.864 -8.071 13.861 1.00 69.69 92 LEU A CA 1
ATOM 686 C C . LEU A 1 92 ? -10.261 -7.692 14.375 1.00 69.69 92 LEU A C 1
ATOM 688 O O . LEU A 1 92 ? -10.348 -6.987 15.376 1.00 69.69 92 LEU A O 1
ATOM 692 N N . CYS A 1 93 ? -11.328 -8.191 13.740 1.00 69.69 93 CYS A N 1
ATOM 693 C CA . CYS A 1 93 ? -12.705 -8.034 14.219 1.00 69.69 93 CYS A CA 1
ATOM 694 C C . CYS A 1 93 ? -12.892 -8.644 15.617 1.00 69.69 93 CYS A C 1
ATOM 696 O O . CYS A 1 93 ? -13.370 -7.942 16.506 1.00 69.69 93 CYS A O 1
ATOM 698 N N . ASP A 1 94 ? -12.389 -9.865 15.845 1.00 73.00 94 ASP A N 1
ATOM 699 C CA . ASP A 1 94 ? -12.440 -10.532 17.157 1.00 73.00 94 ASP A CA 1
ATOM 700 C C . ASP A 1 94 ? -11.767 -9.685 18.256 1.00 73.00 94 ASP A C 1
ATOM 702 O O . ASP A 1 94 ? -12.273 -9.556 19.370 1.00 73.00 94 ASP A O 1
ATOM 706 N N . ARG A 1 95 ? -10.620 -9.054 17.953 1.00 68.56 95 ARG A N 1
ATOM 707 C CA . ARG A 1 95 ? -9.908 -8.163 18.895 1.00 68.56 95 ARG A CA 1
ATOM 708 C C . ARG A 1 95 ? -10.629 -6.845 19.154 1.00 68.56 95 ARG A C 1
ATOM 710 O O . ARG A 1 95 ? -10.386 -6.222 20.185 1.00 68.56 95 ARG A O 1
ATOM 717 N N . LEU A 1 96 ? -11.452 -6.401 18.210 1.00 67.94 96 LEU A N 1
ATOM 718 C CA . LEU A 1 96 ? -12.251 -5.183 18.309 1.00 67.94 96 LEU A CA 1
ATOM 719 C C . LEU A 1 96 ? -13.622 -5.435 18.960 1.00 67.94 96 LEU A C 1
ATOM 721 O O . LEU A 1 96 ? -14.342 -4.472 19.213 1.00 67.94 96 LEU A O 1
ATOM 725 N N . GLY A 1 97 ? -13.948 -6.694 19.279 1.00 61.75 97 GLY A N 1
ATOM 726 C CA . GLY A 1 97 ? -15.201 -7.088 19.924 1.00 61.75 97 GLY A CA 1
ATOM 727 C C . GLY A 1 97 ? -16.415 -7.049 18.993 1.00 61.75 97 GLY A C 1
ATOM 728 O O . GLY A 1 97 ? -17.523 -6.815 19.476 1.00 61.75 97 GLY A O 1
ATOM 729 N N . LEU A 1 98 ? -16.192 -7.217 17.682 1.00 56.78 98 LEU A N 1
ATOM 730 C CA . LEU A 1 98 ? -17.230 -7.348 16.652 1.00 56.78 98 LEU A CA 1
ATOM 731 C C . LEU A 1 98 ? -17.589 -8.811 16.393 1.00 56.78 98 LEU A C 1
ATOM 733 O O . LEU A 1 98 ? -16.663 -9.647 16.436 1.00 56.78 98 LEU A O 1
#

Mean predicted aligned error: 9.7 Å

Organism: Marinobacter nauticus (NCBI:txid2743)

Nearest PDB structures (foldseek):
  7xr4-assembly1_A  TM=8.865E-01  e=7.090E-01  Homo sapiens
  7xr6-assembly1_A  TM=7.867E-01  e=9.079E-01  Homo sapiens
  8oui-assembly1_A  TM=7.535E-01  e=9.658E-01  Homo sapiens

pLDDT: mean 76.14, std 8.35, range [56.78, 93.88]

InterPro domains:
  IPR001991 Sodium:dicarboxylate symporter [PF00375] (2-95)
  IPR001991 Sodium:dicarboxylate 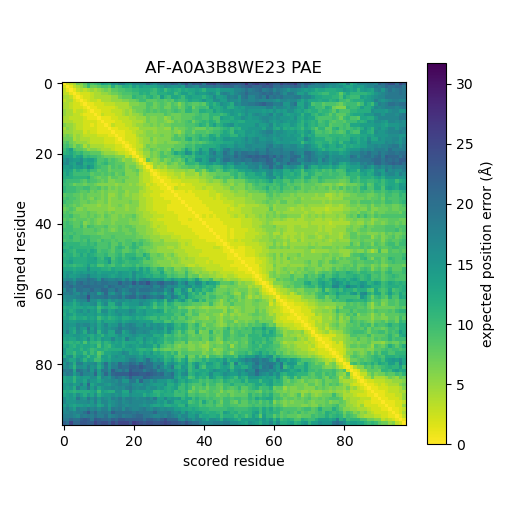symporter [PTHR42865] (2-94)
  IPR036458 Sodium:dicarboxylate symporter superfamily [G3DSA:1.10.3860.10] (1-98)
  IPR036458 Sodium:dicarboxylate symporter superfamily [SSF118215] (2-97)